Protein AF-A0A9W5Z5M9-F1 (afdb_monomer)

Radius of gyration: 17.27 Å; Cα contacts (8 Å, |Δi|>4): 155; chains: 1; bounding box: 42×31×43 Å

Secondary structure (DSSP, 8-state):
----EEEEEEEEEEEEETTS--EEEEEEEE---SS--SS-----GGG-EEEEEEEEE-TTS--TTS-EEE-TTS-EEEEEEEEEEEEEETTTTEEEEEE-

Solvent-accessible surface area (backbone atoms only — not comparable to full-atom values): 6440 Å² total; per-residue (Å²): 135,76,81,52,74,46,81,46,76,49,78,42,83,43,79,44,48,87,90,54,85,40,68,47,76,49,73,43,64,49,70,95,57,100,67,76,74,94,62,93,64,86,73,63,68,92,72,43,46,78,76,50,70,48,80,43,76,50,61,84,57,80,65,84,87,44,61,66,51,64,52,99,86,70,53,51,30,34,53,45,78,40,42,38,37,35,42,42,33,67,70,74,76,44,76,47,80,48,77,94

Foldseek 3Di:
DDWDKDKDKDKDKDKDFLPDFPKDKDWDWDADDPDDDPDPDPDDPVRTDTDDMDIDRCNPPPQVPFDWDADPVRTIIGIDMKMKMWMQTPVVNDIDIDID

Nearest PDB structures (foldseek):
  8egr-assembly1_J  TM=2.295E-01  e=8.061E+00  Staphylococcus phage Andhra

pLDDT: mean 78.03, std 9.41, range [46.47, 92.12]

Sequence (100 aa):
MYEESFNYTRRFELLHSSDQALIKTITVYSADRKTPPTSCEKADKSKLTPIDYVNLNLSPIPLDGHPHLTDAEGKTYYQIYVDVTTILCLKKGELNIECR

Mean predicted aligned error: 8.37 Å

Structure (mmCIF, N/CA/C/O backbone):
data_AF-A0A9W5Z5M9-F1
#
_entry.id   AF-A0A9W5Z5M9-F1
#
loop_
_atom_site.group_PDB
_atom_site.id
_atom_site.type_symbol
_atom_site.label_atom_id
_atom_site.label_alt_id
_atom_site.label_comp_id
_atom_site.label_asym_id
_atom_site.label_entity_id
_atom_site.label_seq_id
_atom_site.pdbx_PDB_ins_code
_atom_site.Cartn_x
_atom_site.Cartn_y
_atom_site.Cartn_z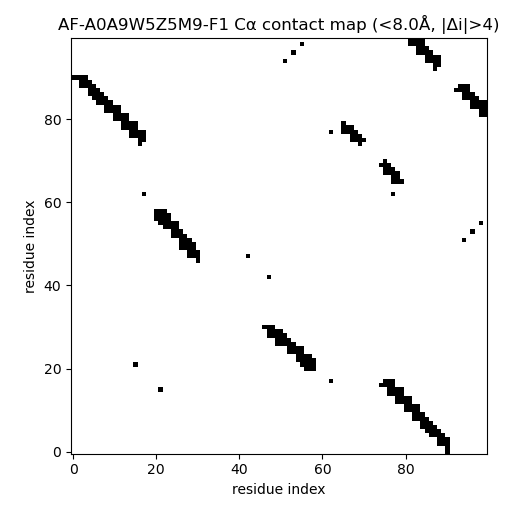
_atom_site.occupancy
_atom_site.B_iso_or_equiv
_atom_site.auth_seq_id
_atom_site.auth_comp_id
_atom_site.auth_asym_id
_atom_site.auth_atom_id
_atom_site.pdbx_PDB_model_num
ATOM 1 N N . MET A 1 1 ? 26.048 -13.900 -18.111 1.00 48.62 1 MET A N 1
ATOM 2 C CA . MET A 1 1 ? 24.673 -13.641 -17.631 1.00 48.62 1 MET A CA 1
ATOM 3 C C . MET A 1 1 ? 24.790 -12.716 -16.439 1.00 48.62 1 MET A C 1
ATOM 5 O O . MET A 1 1 ? 25.451 -13.102 -15.489 1.00 48.62 1 MET A O 1
ATOM 9 N N . TYR A 1 2 ? 24.251 -11.503 -16.527 1.00 46.47 2 TYR A N 1
ATOM 10 C CA . TYR A 1 2 ? 24.270 -10.541 -15.426 1.00 46.47 2 TYR A CA 1
ATOM 11 C C . TYR A 1 2 ? 23.025 -10.800 -14.568 1.00 46.47 2 TYR A C 1
ATOM 13 O O . TYR A 1 2 ? 21.904 -10.690 -15.062 1.00 46.47 2 TYR A O 1
ATOM 21 N N . GLU A 1 3 ? 23.221 -11.265 -13.339 1.00 61.72 3 GLU A N 1
ATOM 22 C CA . GLU A 1 3 ? 22.164 -11.386 -12.337 1.00 61.72 3 GLU A CA 1
ATOM 23 C C . GLU A 1 3 ? 22.341 -10.235 -11.367 1.00 61.72 3 GLU A C 1
ATOM 25 O O . GLU A 1 3 ? 23.236 -10.258 -10.530 1.00 61.72 3 GLU A O 1
ATOM 30 N N . GLU A 1 4 ? 21.516 -9.208 -11.523 1.00 70.38 4 GLU A N 1
ATOM 31 C CA . GLU A 1 4 ? 21.484 -8.096 -10.587 1.00 70.38 4 GLU A CA 1
ATOM 32 C C . GLU A 1 4 ? 20.076 -7.987 -10.013 1.00 70.38 4 GLU A C 1
ATOM 34 O O . GLU A 1 4 ? 19.075 -8.014 -10.743 1.00 70.38 4 GLU A O 1
ATOM 39 N N . SER A 1 5 ? 20.022 -7.942 -8.685 1.00 79.06 5 SER A N 1
ATOM 40 C CA . SER A 1 5 ? 18.808 -7.765 -7.904 1.00 79.06 5 SER A CA 1
ATOM 41 C C . SER A 1 5 ? 18.908 -6.460 -7.137 1.00 79.06 5 SER A C 1
ATOM 43 O O . SER A 1 5 ? 19.868 -6.256 -6.389 1.00 79.06 5 SER A O 1
ATOM 45 N N . PHE A 1 6 ? 17.899 -5.612 -7.278 1.00 80.38 6 PHE A N 1
ATOM 46 C CA . PHE A 1 6 ? 17.831 -4.348 -6.559 1.00 80.38 6 PHE A CA 1
ATOM 47 C C . PHE A 1 6 ? 16.724 -4.398 -5.518 1.00 80.38 6 PHE A C 1
ATOM 49 O O . PHE A 1 6 ? 15.569 -4.658 -5.855 1.00 80.38 6 PHE A O 1
ATOM 56 N N . ASN A 1 7 ? 17.090 -4.120 -4.266 1.00 83.88 7 ASN A N 1
ATOM 57 C CA . ASN A 1 7 ? 16.158 -4.017 -3.152 1.00 83.88 7 ASN A CA 1
ATOM 58 C C . ASN A 1 7 ? 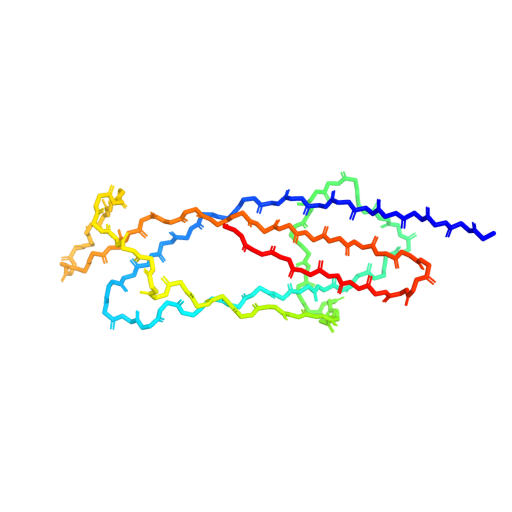15.820 -2.550 -2.902 1.00 83.88 7 ASN A C 1
ATOM 60 O O . ASN A 1 7 ? 16.705 -1.736 -2.632 1.00 83.88 7 ASN A O 1
ATOM 64 N N . TYR A 1 8 ? 14.533 -2.234 -2.947 1.00 82.56 8 TYR A N 1
ATOM 65 C CA . TYR A 1 8 ? 14.006 -0.916 -2.633 1.00 82.56 8 TYR A CA 1
ATOM 66 C C . TYR A 1 8 ? 13.045 -1.036 -1.464 1.00 82.56 8 TYR A C 1
ATOM 68 O O . TYR A 1 8 ? 12.053 -1.751 -1.563 1.00 82.56 8 TYR A O 1
ATOM 76 N N . THR A 1 9 ? 13.309 -0.313 -0.379 1.00 85.38 9 THR A N 1
ATOM 77 C CA . THR A 1 9 ? 12.389 -0.235 0.758 1.00 85.38 9 THR A CA 1
ATOM 78 C C . THR A 1 9 ? 11.915 1.195 0.933 1.00 85.38 9 THR A C 1
ATOM 80 O O . THR A 1 9 ? 12.714 2.134 0.935 1.00 85.38 9 THR A O 1
ATOM 83 N N . ARG A 1 10 ? 10.604 1.365 1.094 1.00 85.19 10 ARG A N 1
ATOM 84 C CA . ARG A 1 10 ? 9.997 2.656 1.400 1.00 85.19 10 ARG A CA 1
ATOM 85 C C . ARG A 1 10 ? 8.927 2.503 2.469 1.00 85.19 10 ARG A C 1
ATOM 87 O O . ARG A 1 10 ? 8.037 1.666 2.341 1.00 85.19 10 ARG A O 1
ATOM 94 N N . ARG A 1 11 ? 9.000 3.370 3.479 1.00 86.69 11 ARG A N 1
ATOM 95 C CA . ARG A 1 11 ? 7.967 3.517 4.502 1.00 86.69 11 ARG A CA 1
ATOM 96 C C . ARG A 1 11 ? 6.862 4.441 4.015 1.00 86.69 11 ARG A C 1
ATOM 98 O O . ARG A 1 11 ? 7.140 5.534 3.513 1.00 86.69 11 ARG A O 1
ATOM 105 N N . PHE A 1 12 ? 5.624 4.016 4.210 1.00 83.69 12 PHE A N 1
ATOM 106 C CA . PHE A 1 12 ? 4.432 4.823 4.008 1.00 83.69 12 PHE A CA 1
ATOM 107 C C . PHE A 1 12 ? 3.747 5.047 5.346 1.00 83.69 12 PHE A C 1
ATOM 109 O O . PHE A 1 12 ? 3.563 4.114 6.121 1.00 83.69 12 PHE A O 1
ATOM 116 N N . GLU A 1 13 ? 3.371 6.292 5.600 1.00 87.12 13 GLU A N 1
ATOM 117 C CA . GLU A 1 13 ? 2.497 6.652 6.706 1.00 87.12 13 GLU A CA 1
ATOM 118 C C . GLU A 1 13 ? 1.070 6.774 6.174 1.00 87.12 13 GLU A C 1
ATOM 120 O O . GLU A 1 13 ? 0.819 7.451 5.172 1.00 87.12 13 GLU A O 1
ATOM 125 N N . LEU A 1 14 ? 0.144 6.083 6.825 1.00 85.06 14 LEU A N 1
ATOM 126 C CA . LEU A 1 14 ? -1.255 6.004 6.442 1.00 85.06 14 LEU A CA 1
ATOM 127 C C . LEU A 1 14 ? -2.126 6.402 7.631 1.00 85.06 14 LEU A C 1
ATOM 129 O O . LEU A 1 14 ? -1.895 5.961 8.754 1.00 85.06 14 LEU A O 1
ATOM 133 N N . LEU A 1 15 ? -3.163 7.193 7.360 1.00 84.75 15 LEU A N 1
ATOM 134 C CA . LEU A 1 15 ? -4.245 7.462 8.303 1.00 84.75 15 LEU A CA 1
ATOM 135 C C . LEU A 1 15 ? -5.454 6.603 7.932 1.00 84.75 15 LEU A C 1
ATOM 137 O O . LEU A 1 15 ? -5.859 6.559 6.762 1.00 84.75 15 LEU A O 1
ATOM 141 N N . HIS A 1 16 ? -6.022 5.911 8.916 1.00 79.62 16 HIS A N 1
ATOM 142 C CA . HIS A 1 16 ? -7.134 4.990 8.706 1.00 79.62 16 HIS A CA 1
ATOM 143 C C . HIS A 1 16 ? -8.224 5.120 9.761 1.00 79.62 16 HIS A C 1
ATOM 145 O O . HIS A 1 16 ? -7.923 5.142 10.946 1.00 79.62 16 HIS A O 1
ATOM 151 N N . SER A 1 17 ? -9.486 5.126 9.340 1.00 76.81 17 SER A N 1
ATOM 152 C CA . SER A 1 17 ? -10.631 5.101 10.244 1.00 76.81 17 SER A CA 1
ATOM 153 C C . SER A 1 17 ? -11.161 3.687 10.471 1.00 76.81 17 SER A C 1
ATOM 155 O O . SER A 1 17 ? -11.342 2.934 9.520 1.00 76.81 17 SER A O 1
ATOM 157 N N . SER A 1 18 ? -11.459 3.344 11.726 1.00 70.25 18 SER A N 1
ATOM 158 C CA . SER A 1 18 ? -11.853 1.990 12.159 1.00 70.25 18 SER A CA 1
ATOM 159 C C . SER A 1 18 ? -13.183 1.472 11.590 1.00 70.25 18 SER A C 1
ATOM 161 O O . SER A 1 18 ? -13.522 0.307 11.782 1.00 70.25 18 SER A O 1
ATOM 163 N N . ASP A 1 19 ? -13.945 2.314 10.892 1.00 72.38 19 ASP A N 1
ATOM 164 C CA . ASP A 1 19 ? -15.262 2.019 10.324 1.00 72.38 19 ASP A CA 1
ATOM 165 C C . ASP A 1 19 ? -15.214 1.341 8.939 1.00 72.38 19 ASP A C 1
ATOM 167 O O . ASP A 1 19 ? -16.263 1.008 8.384 1.00 72.38 19 ASP A O 1
ATOM 171 N N . GLN A 1 20 ? -14.028 1.124 8.357 1.00 67.50 20 GLN A N 1
ATOM 172 C CA . GLN A 1 20 ? -13.874 0.577 7.003 1.00 67.50 20 GLN A CA 1
ATOM 173 C C . GLN A 1 20 ? -12.866 -0.575 6.945 1.00 67.50 20 GLN A C 1
ATOM 175 O O . GLN A 1 20 ? -11.872 -0.586 7.661 1.00 67.50 20 GLN A O 1
ATOM 180 N N . ALA A 1 21 ? -13.078 -1.528 6.029 1.00 71.44 21 ALA A N 1
ATOM 181 C CA . ALA A 1 21 ? -12.053 -2.519 5.705 1.00 71.44 21 ALA A CA 1
ATOM 182 C C . ALA A 1 21 ? -10.787 -1.802 5.207 1.00 71.44 21 ALA A C 1
ATOM 184 O O . ALA A 1 21 ? -10.839 -1.011 4.259 1.00 71.44 21 ALA A O 1
ATOM 185 N N . LEU A 1 22 ? -9.641 -2.079 5.829 1.00 75.94 22 LEU A N 1
ATOM 186 C CA . LEU A 1 22 ? -8.389 -1.411 5.503 1.00 75.94 22 LEU A CA 1
ATOM 187 C C . LEU A 1 22 ? -7.678 -2.142 4.365 1.00 75.94 22 LEU A C 1
ATOM 189 O O . LEU A 1 22 ? -6.678 -2.829 4.566 1.00 75.94 22 LEU A O 1
ATOM 193 N N . ILE A 1 23 ? -8.209 -1.994 3.152 1.00 80.38 23 ILE A N 1
ATOM 194 C CA . ILE A 1 23 ? -7.546 -2.461 1.934 1.00 80.38 23 ILE A CA 1
ATOM 195 C C . ILE A 1 23 ? -6.864 -1.267 1.266 1.00 80.38 23 ILE A C 1
ATOM 197 O O . ILE A 1 23 ? -7.518 -0.296 0.881 1.00 80.38 23 ILE A O 1
ATOM 201 N N . LYS A 1 24 ? -5.538 -1.319 1.138 1.00 78.19 24 LYS A N 1
ATOM 202 C CA . LYS A 1 24 ? -4.741 -0.289 0.461 1.00 78.19 24 LYS A CA 1
ATOM 203 C C . LYS A 1 24 ? -4.026 -0.893 -0.736 1.00 78.19 24 LYS A C 1
ATOM 205 O O . LYS A 1 24 ? -3.331 -1.893 -0.605 1.00 78.19 24 LYS A O 1
ATOM 210 N N . THR A 1 25 ? -4.186 -0.274 -1.898 1.00 82.75 25 THR A N 1
ATOM 211 C CA . THR A 1 25 ? -3.512 -0.702 -3.126 1.00 82.75 25 THR A CA 1
ATOM 212 C C . THR A 1 25 ? -2.241 0.103 -3.326 1.00 82.75 25 THR A C 1
ATOM 214 O O . THR A 1 25 ? -2.265 1.336 -3.313 1.00 82.75 25 THR A O 1
ATOM 217 N N . ILE A 1 26 ? -1.138 -0.600 -3.551 1.00 79.62 26 ILE A N 1
ATOM 218 C CA . ILE A 1 26 ? 0.130 -0.016 -3.968 1.00 79.62 26 ILE A CA 1
ATOM 219 C C . ILE A 1 26 ? 0.372 -0.446 -5.402 1.00 79.62 26 ILE A C 1
ATOM 221 O O . ILE A 1 26 ? 0.460 -1.633 -5.691 1.00 79.62 26 ILE A O 1
ATOM 225 N N . THR A 1 27 ? 0.458 0.527 -6.302 1.00 81.75 27 THR A N 1
ATOM 226 C CA . THR A 1 27 ? 0.682 0.291 -7.730 1.00 81.75 27 THR A CA 1
ATOM 227 C C . THR A 1 27 ? 2.088 0.724 -8.098 1.00 81.75 27 THR A C 1
ATOM 229 O O . THR A 1 27 ? 2.503 1.842 -7.776 1.00 81.75 27 THR A O 1
ATOM 232 N N . VAL A 1 28 ? 2.803 -0.147 -8.798 1.00 78.44 28 VAL A N 1
ATOM 233 C CA . VAL A 1 28 ? 4.104 0.149 -9.383 1.00 78.44 28 VAL A CA 1
ATOM 234 C C . VAL A 1 28 ? 3.902 0.593 -10.819 1.00 78.44 28 VAL A C 1
ATOM 236 O O . VAL A 1 28 ? 3.151 -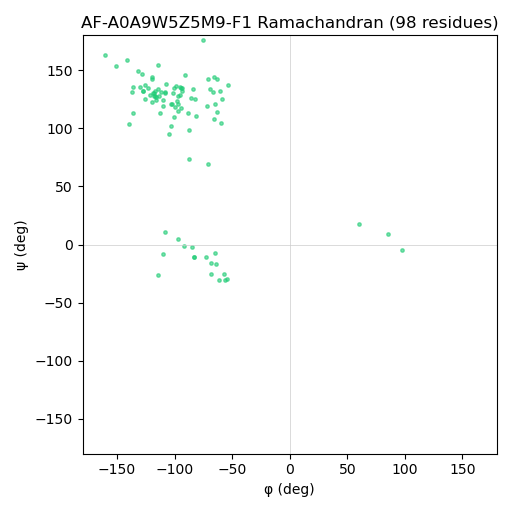0.011 -11.587 1.00 78.44 28 VAL A O 1
ATOM 239 N N . TYR A 1 29 ? 4.593 1.667 -11.176 1.00 80.25 29 TYR A N 1
ATOM 240 C CA . TYR A 1 29 ? 4.545 2.241 -12.505 1.00 80.25 29 TYR A CA 1
ATOM 241 C C . TYR A 1 29 ? 5.929 2.223 -13.139 1.00 80.25 29 TYR A C 1
ATOM 243 O O . TYR A 1 29 ? 6.920 2.510 -12.464 1.00 80.25 29 TYR A O 1
ATOM 251 N N . SER A 1 30 ? 5.983 1.965 -14.443 1.00 76.88 30 SER A N 1
ATOM 252 C CA . SER A 1 30 ? 7.157 2.251 -15.260 1.00 76.88 30 SER A CA 1
ATOM 253 C C . SER A 1 30 ? 7.068 3.658 -15.851 1.00 76.88 30 SER A C 1
ATOM 255 O O . SER A 1 30 ? 5.987 4.178 -16.158 1.00 76.88 30 SER A O 1
ATOM 257 N N . ALA A 1 31 ? 8.232 4.289 -15.986 1.00 75.31 31 ALA A N 1
ATOM 258 C CA . ALA A 1 31 ? 8.385 5.592 -16.612 1.00 75.31 31 ALA A CA 1
ATOM 259 C C . ALA A 1 31 ? 9.649 5.596 -17.471 1.00 75.31 31 ALA A C 1
ATOM 261 O O . ALA A 1 31 ? 10.756 5.736 -16.948 1.00 75.31 31 ALA A O 1
ATOM 262 N N . ASP A 1 32 ? 9.485 5.502 -18.786 1.00 74.69 32 ASP A N 1
ATOM 263 C CA . ASP A 1 32 ? 10.605 5.640 -19.710 1.00 74.69 32 ASP A CA 1
ATOM 264 C C . ASP A 1 32 ? 10.899 7.124 -19.926 1.00 74.69 32 ASP A C 1
ATOM 266 O O . ASP A 1 32 ? 10.117 7.868 -20.524 1.00 74.69 32 ASP A O 1
ATOM 270 N N . ARG A 1 33 ? 12.040 7.587 -19.412 1.00 70.56 33 ARG A N 1
ATOM 271 C CA . ARG A 1 33 ? 12.498 8.967 -19.597 1.00 70.56 33 ARG A CA 1
ATOM 272 C C . ARG A 1 33 ? 13.805 8.971 -20.377 1.00 70.56 33 ARG A C 1
ATOM 274 O O . ARG A 1 33 ? 14.770 8.340 -19.967 1.00 70.56 33 ARG A O 1
ATOM 281 N N . LYS A 1 34 ? 13.863 9.761 -21.460 1.00 74.44 34 LYS A N 1
ATOM 282 C CA . LYS A 1 34 ? 15.110 10.007 -22.217 1.00 74.44 34 LYS A CA 1
ATOM 283 C C . LYS A 1 34 ? 16.231 10.567 -21.338 1.00 74.44 34 LYS A C 1
ATOM 285 O O . LYS A 1 34 ? 17.401 10.321 -21.606 1.00 74.44 34 LYS A O 1
ATOM 290 N N . THR A 1 35 ? 15.871 11.320 -20.302 1.00 76.69 35 THR A N 1
ATOM 291 C CA . THR A 1 35 ? 16.802 11.815 -19.290 1.00 76.69 35 THR A CA 1
ATOM 292 C C . THR A 1 35 ? 16.155 11.615 -17.922 1.00 76.69 35 THR A C 1
ATOM 294 O O . THR A 1 35 ? 15.108 12.218 -17.660 1.00 76.69 35 THR A O 1
ATOM 297 N N . PRO A 1 36 ? 16.699 10.734 -17.067 1.00 68.44 36 PRO A N 1
ATOM 298 C CA . PRO A 1 36 ? 16.139 10.500 -15.746 1.00 68.44 36 PRO A CA 1
ATOM 299 C C . PRO A 1 36 ? 16.351 11.742 -14.862 1.00 68.44 36 PRO A C 1
ATOM 301 O O . PRO A 1 36 ? 17.448 12.305 -14.862 1.00 68.44 36 PRO A O 1
ATOM 304 N N . PRO A 1 37 ? 15.325 12.203 -14.124 1.00 66.44 37 PRO A N 1
ATOM 305 C CA . PRO A 1 37 ? 15.498 13.275 -13.153 1.00 66.44 37 PRO A CA 1
ATOM 306 C C . PRO A 1 37 ? 16.407 12.791 -12.019 1.00 66.44 37 PRO A C 1
ATOM 308 O O . PRO A 1 37 ? 16.345 11.635 -11.603 1.00 66.44 37 PRO A O 1
ATOM 311 N N . THR A 1 38 ? 17.236 13.685 -11.491 1.00 62.34 38 THR A N 1
ATOM 312 C CA . THR A 1 38 ? 18.100 13.401 -10.334 1.00 62.34 38 THR A CA 1
ATOM 313 C C . THR A 1 38 ? 17.376 13.563 -8.996 1.00 62.34 38 THR A C 1
ATOM 315 O O . THR A 1 38 ? 17.904 13.160 -7.963 1.00 62.34 38 THR A O 1
ATOM 318 N N . SER A 1 39 ? 16.166 14.130 -8.993 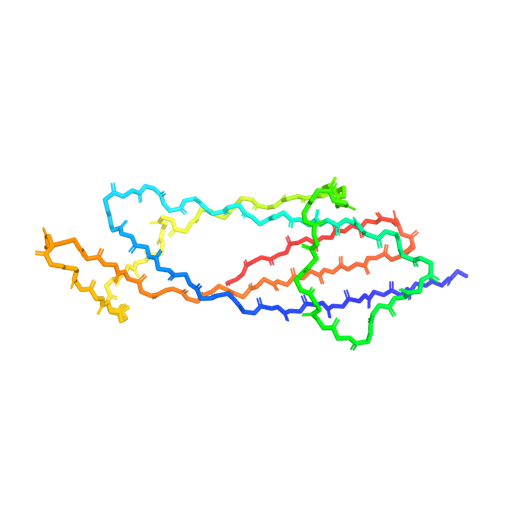1.00 60.44 39 SER A N 1
ATOM 319 C CA . SER A 1 39 ? 15.329 14.296 -7.806 1.00 60.44 39 SER A CA 1
ATOM 320 C C . SER A 1 39 ? 14.053 13.455 -7.900 1.00 60.44 39 SER A C 1
ATOM 322 O O . SER A 1 39 ? 13.558 13.138 -8.985 1.00 60.44 39 SER A O 1
ATOM 324 N N . CYS A 1 40 ? 13.499 13.097 -6.737 1.00 55.94 40 CYS A N 1
ATOM 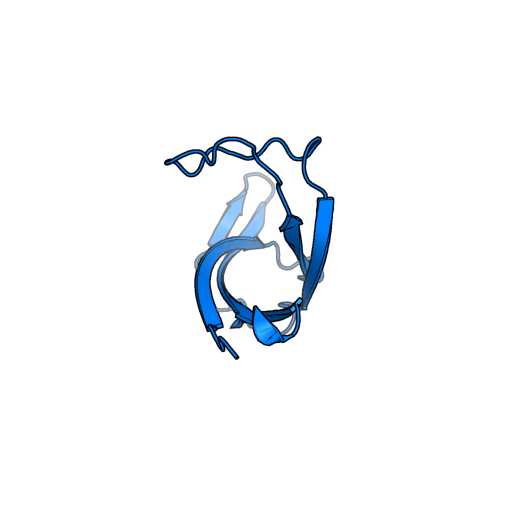325 C CA . CYS A 1 40 ? 12.172 12.491 -6.623 1.00 55.94 40 CYS A CA 1
ATOM 326 C C . CYS A 1 40 ? 11.085 13.532 -6.938 1.00 55.94 40 CYS A C 1
ATOM 328 O O . CYS A 1 40 ? 10.351 13.972 -6.053 1.00 55.94 40 CYS A O 1
ATOM 330 N N . GLU A 1 41 ? 10.984 13.961 -8.192 1.00 62.38 41 GLU A N 1
ATOM 331 C CA . GLU A 1 41 ? 9.843 14.749 -8.643 1.00 62.38 41 GLU A CA 1
ATOM 332 C C . GLU A 1 41 ? 8.573 13.904 -8.526 1.00 62.38 41 GLU A C 1
ATOM 334 O O . GLU A 1 41 ? 8.577 12.701 -8.809 1.00 62.38 41 GLU A O 1
ATOM 339 N N . LYS A 1 42 ? 7.458 14.531 -8.133 1.00 60.69 42 LYS A N 1
ATOM 340 C CA . LYS A 1 42 ? 6.145 13.890 -8.237 1.00 60.69 42 LYS A CA 1
ATOM 341 C C . LYS A 1 42 ? 5.916 13.563 -9.711 1.00 60.69 42 LYS A C 1
ATOM 343 O O . LYS A 1 42 ? 5.669 14.458 -10.514 1.00 60.69 42 LYS A O 1
ATOM 348 N N . ALA A 1 43 ? 6.054 12.290 -10.068 1.00 65.88 43 ALA A N 1
ATOM 349 C CA . ALA A 1 43 ? 5.817 11.844 -11.426 1.00 65.88 43 ALA A CA 1
ATOM 350 C C . ALA A 1 43 ? 4.362 12.142 -11.811 1.00 65.88 43 ALA A C 1
ATOM 352 O O . ALA A 1 43 ? 3.431 11.855 -11.055 1.00 65.88 43 ALA A O 1
ATOM 353 N N . ASP A 1 44 ? 4.183 12.740 -12.984 1.00 71.81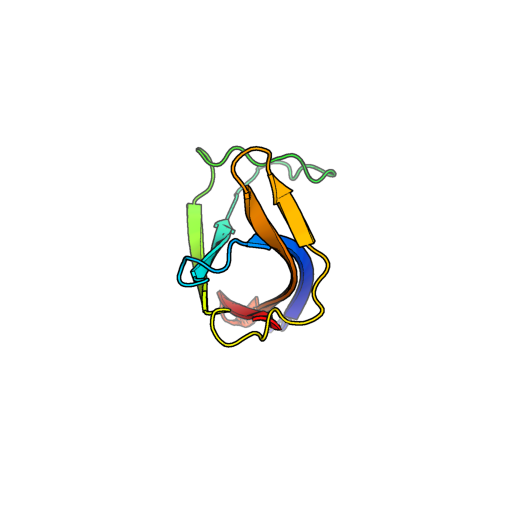 44 ASP A N 1
ATOM 354 C CA . ASP A 1 44 ? 2.868 12.968 -13.566 1.00 71.81 44 ASP A CA 1
ATOM 355 C C . ASP A 1 44 ? 2.230 11.614 -13.890 1.00 71.81 44 ASP A C 1
ATOM 357 O O . ASP A 1 44 ? 2.660 10.926 -14.817 1.00 71.81 44 ASP A O 1
ATOM 361 N N . LYS A 1 45 ? 1.214 11.229 -13.108 1.00 70.12 45 LYS A N 1
ATOM 362 C CA . LYS A 1 45 ? 0.529 9.935 -13.230 1.00 70.12 45 LYS A CA 1
ATOM 363 C C . LYS A 1 45 ? -0.054 9.696 -14.622 1.00 70.12 45 LYS A C 1
ATOM 365 O O . LYS A 1 45 ? -0.190 8.543 -15.009 1.00 70.12 45 LYS A O 1
ATOM 370 N N . SER A 1 46 ? -0.364 10.750 -15.381 1.00 76.88 46 SER A N 1
ATOM 371 C CA . SER A 1 46 ? -0.889 10.615 -16.747 1.00 76.88 46 SER A CA 1
ATOM 372 C C . SER A 1 46 ? 0.140 10.068 -17.746 1.00 76.88 46 SER A C 1
ATOM 374 O O . SER A 1 46 ? -0.230 9.617 -18.826 1.00 76.88 46 SER A O 1
ATOM 376 N N . LYS A 1 47 ? 1.428 10.084 -17.382 1.00 75.56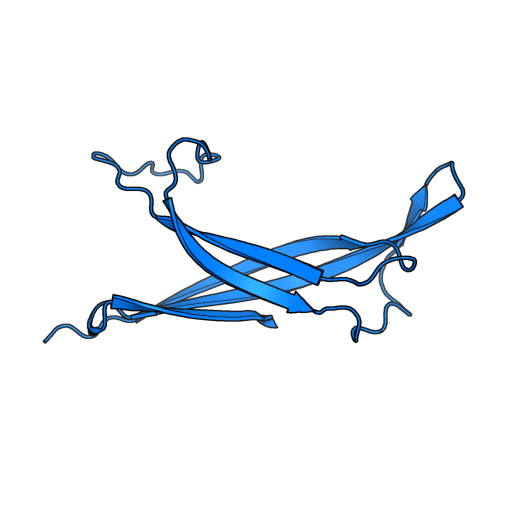 47 LYS A N 1
ATOM 377 C CA . LYS A 1 47 ? 2.555 9.636 -18.216 1.00 75.56 47 LYS A CA 1
ATOM 378 C C . LYS A 1 47 ? 3.170 8.325 -17.728 1.00 75.56 47 LYS A C 1
ATOM 380 O O . LYS A 1 47 ? 4.263 7.964 -18.155 1.00 75.56 47 LYS A O 1
ATOM 385 N N . LEU A 1 48 ? 2.508 7.658 -16.788 1.00 81.00 48 LEU A N 1
ATOM 386 C CA . LEU A 1 48 ? 2.981 6.442 -16.147 1.00 81.00 48 LEU A CA 1
ATOM 387 C C . LEU A 1 48 ? 2.178 5.241 -16.638 1.00 81.00 48 LEU A C 1
ATOM 389 O O . LEU A 1 48 ? 0.954 5.311 -16.718 1.00 81.00 48 LEU A O 1
ATOM 393 N N . THR A 1 49 ? 2.861 4.127 -16.901 1.00 81.00 49 THR A N 1
ATOM 394 C CA . THR A 1 49 ? 2.192 2.861 -17.227 1.00 81.00 49 THR A CA 1
ATOM 395 C C . THR A 1 49 ? 2.229 1.958 -15.997 1.00 81.00 49 THR A C 1
ATOM 397 O O . THR A 1 49 ? 3.322 1.695 -15.492 1.00 81.00 49 THR A O 1
ATOM 400 N N . PRO A 1 50 ? 1.081 1.510 -15.456 1.00 82.69 50 PRO A N 1
ATOM 401 C CA . PRO A 1 50 ? 1.077 0.557 -14.354 1.00 82.69 50 PRO A CA 1
ATOM 402 C C . PRO A 1 50 ? 1.630 -0.782 -14.847 1.00 82.69 50 PRO A C 1
ATOM 404 O O . PRO A 1 50 ? 1.215 -1.272 -15.896 1.00 82.69 50 PRO A O 1
ATOM 407 N N . ILE A 1 51 ? 2.567 -1.356 -14.098 1.00 83.44 51 ILE A N 1
ATOM 408 C CA . ILE A 1 51 ? 3.205 -2.634 -14.447 1.00 83.44 51 ILE A CA 1
ATOM 409 C C . ILE A 1 51 ? 2.887 -3.743 -13.450 1.00 83.44 51 ILE A C 1
ATOM 411 O O . ILE A 1 51 ? 2.900 -4.908 -13.828 1.00 83.44 51 ILE A O 1
ATOM 415 N N . ASP A 1 52 ? 2.590 -3.385 -12.201 1.00 82.25 52 ASP A N 1
ATOM 416 C CA . ASP A 1 52 ? 2.247 -4.335 -11.149 1.00 82.25 52 ASP A CA 1
ATOM 417 C C . ASP A 1 52 ? 1.502 -3.627 -10.009 1.00 82.25 52 ASP A C 1
ATOM 419 O O . ASP A 1 52 ? 1.536 -2.395 -9.893 1.00 82.25 52 ASP A O 1
ATOM 423 N N . TYR A 1 53 ? 0.825 -4.384 -9.153 1.00 83.50 53 TYR A N 1
ATOM 424 C CA . TYR A 1 53 ? 0.219 -3.865 -7.937 1.00 83.50 53 TYR A CA 1
ATOM 425 C C . TYR A 1 53 ? 0.137 -4.926 -6.841 1.00 83.50 53 TYR A C 1
ATOM 427 O O . TYR A 1 53 ? -0.012 -6.117 -7.095 1.00 83.50 53 TYR A O 1
ATOM 435 N N . VAL A 1 54 ? 0.130 -4.464 -5.594 1.00 83.56 54 VAL A N 1
ATOM 436 C CA . VAL A 1 54 ? -0.180 -5.289 -4.428 1.00 83.56 54 VAL A CA 1
ATOM 437 C C . VAL A 1 54 ? -1.346 -4.675 -3.662 1.00 83.56 54 VAL A C 1
ATOM 439 O O . VAL A 1 54 ? -1.404 -3.464 -3.435 1.00 83.56 54 VAL A O 1
ATOM 442 N N . ASN A 1 55 ? -2.300 -5.520 -3.276 1.00 85.88 55 ASN A N 1
ATOM 443 C CA . ASN A 1 55 ? -3.383 -5.145 -2.376 1.00 85.88 55 ASN A CA 1
ATOM 444 C C . ASN A 1 55 ? -3.020 -5.577 -0.961 1.00 85.88 55 ASN A C 1
ATOM 446 O O . ASN A 1 55 ? -2.834 -6.761 -0.691 1.00 85.88 55 ASN A O 1
ATOM 450 N N . LEU A 1 56 ? -2.957 -4.610 -0.057 1.00 81.75 56 LEU A N 1
ATOM 451 C CA . LEU A 1 56 ? -2.639 -4.820 1.343 1.00 81.75 56 LEU A CA 1
ATOM 452 C C . LEU A 1 56 ? -3.918 -4.816 2.148 1.00 81.75 56 LEU A C 1
ATOM 454 O O . LEU A 1 56 ? -4.551 -3.773 2.296 1.00 81.75 56 LEU A O 1
ATOM 458 N N . ASN A 1 57 ? -4.293 -5.985 2.658 1.00 84.69 57 ASN A N 1
ATOM 459 C CA . ASN A 1 57 ? -5.344 -6.091 3.653 1.00 84.69 57 ASN A CA 1
ATOM 460 C C . ASN A 1 57 ? -4.731 -5.914 5.042 1.00 84.69 57 ASN A C 1
ATOM 462 O O . ASN A 1 57 ? -4.181 -6.851 5.613 1.00 84.69 57 ASN A O 1
ATOM 466 N N . LEU A 1 58 ? -4.842 -4.705 5.572 1.00 79.69 58 LEU A N 1
ATOM 467 C CA . LEU A 1 58 ? -4.357 -4.347 6.899 1.00 79.69 58 LEU A CA 1
ATOM 468 C C . LEU A 1 58 ? -5.483 -4.406 7.948 1.00 79.69 58 LEU A C 1
ATOM 470 O O . LEU A 1 58 ? -5.254 -4.065 9.101 1.00 79.69 58 LEU A O 1
ATOM 474 N N . SER A 1 59 ? -6.692 -4.845 7.575 1.00 81.88 59 SER A N 1
ATOM 475 C CA . SER A 1 59 ? -7.809 -5.030 8.517 1.00 81.88 59 SER A CA 1
ATOM 476 C C . SER A 1 59 ? -7.474 -5.933 9.720 1.00 81.88 59 SER A C 1
ATOM 478 O O . SER A 1 59 ? -8.056 -5.720 10.778 1.00 81.88 59 SER A O 1
ATOM 480 N N . PRO A 1 60 ? -6.565 -6.930 9.612 1.00 81.56 60 PRO A N 1
ATOM 481 C CA . PRO A 1 60 ? -6.139 -7.722 10.766 1.00 81.56 60 PRO A CA 1
ATOM 482 C C . PRO A 1 60 ? -5.221 -6.986 11.752 1.00 81.56 60 PRO A C 1
ATOM 484 O O . PRO A 1 60 ? -4.943 -7.541 12.813 1.00 81.56 60 PRO A O 1
ATOM 487 N N . ILE A 1 61 ? -4.698 -5.800 11.412 1.00 79.75 61 ILE A N 1
ATOM 488 C CA . ILE A 1 61 ? -3.790 -5.064 12.297 1.00 79.75 61 ILE A CA 1
ATOM 489 C C . ILE A 1 61 ? -4.604 -4.509 13.473 1.00 79.75 61 ILE A C 1
ATOM 491 O O . ILE A 1 61 ? -5.513 -3.706 13.249 1.00 79.75 61 ILE A O 1
ATOM 495 N N . PRO A 1 62 ? -4.295 -4.904 14.722 1.00 81.81 62 PRO A N 1
ATOM 496 C CA . PRO A 1 62 ? -4.950 -4.330 15.885 1.00 81.81 62 PRO A CA 1
ATOM 497 C C . PRO A 1 62 ? -4.576 -2.850 15.984 1.00 81.81 62 PRO A C 1
ATOM 499 O O . PRO A 1 62 ? -3.403 -2.503 16.078 1.00 81.81 62 PRO A O 1
ATOM 502 N N . LEU A 1 63 ? -5.580 -1.976 15.951 1.00 83.00 63 LEU A N 1
ATOM 503 C CA . LEU A 1 63 ? -5.380 -0.524 16.024 1.00 83.00 63 LEU A CA 1
ATOM 504 C C . LEU A 1 63 ? -5.222 -0.025 17.468 1.00 83.00 63 LEU A C 1
ATOM 506 O O . LEU A 1 63 ? -4.840 1.124 17.698 1.00 83.00 63 LEU A O 1
ATOM 510 N N . ASP A 1 64 ? -5.494 -0.891 18.443 1.00 76.94 64 ASP A N 1
ATOM 511 C CA . ASP A 1 64 ? -5.383 -0.588 19.863 1.00 76.94 64 ASP A CA 1
ATOM 512 C C . ASP A 1 64 ? -3.924 -0.263 20.216 1.00 76.94 64 ASP A C 1
ATOM 514 O O . ASP A 1 64 ? -3.030 -1.101 20.114 1.00 76.94 64 ASP A O 1
ATOM 518 N N . GLY A 1 65 ? -3.674 0.986 20.612 1.00 79.31 65 GLY A N 1
ATOM 519 C CA . GLY A 1 65 ? -2.333 1.488 20.930 1.00 79.31 65 GLY A CA 1
ATOM 520 C C . GLY A 1 65 ? -1.644 2.257 19.799 1.00 79.31 65 GLY A C 1
ATOM 521 O O . GLY A 1 65 ? -0.589 2.847 20.034 1.00 79.31 65 GLY A O 1
ATOM 522 N N . HIS A 1 66 ? -2.240 2.330 18.605 1.00 87.00 66 HIS A N 1
ATOM 523 C CA . HIS A 1 66 ? -1.750 3.225 17.561 1.00 87.00 66 HIS A CA 1
ATOM 524 C C . HIS A 1 66 ? -2.029 4.698 17.919 1.00 87.00 66 HIS A C 1
ATOM 526 O O . HIS A 1 66 ? -3.105 5.017 18.448 1.00 87.00 66 HIS A O 1
ATOM 532 N N . PRO A 1 67 ? -1.098 5.625 17.606 1.00 91.94 67 PRO A N 1
ATOM 533 C CA . PRO A 1 67 ? -1.383 7.053 17.651 1.00 91.94 67 PRO A CA 1
ATOM 534 C C . PRO A 1 67 ? -2.620 7.358 16.812 1.00 91.94 67 PRO A C 1
ATOM 536 O O . PRO A 1 67 ? -2.772 6.829 15.710 1.00 91.94 67 PRO A O 1
ATOM 539 N N . HIS A 1 68 ? -3.506 8.201 17.327 1.00 91.50 68 HIS A N 1
ATOM 540 C CA . HIS A 1 68 ? -4.740 8.538 16.639 1.00 91.50 68 HIS A CA 1
ATOM 541 C C . HIS A 1 68 ? -5.084 10.011 16.802 1.00 91.50 68 HIS A C 1
ATOM 543 O O . HIS A 1 68 ? -4.629 10.688 17.725 1.00 91.50 68 HIS A O 1
ATOM 549 N N . LEU A 1 69 ? -5.903 10.493 15.879 1.00 91.94 69 LEU A N 1
ATOM 550 C CA . LEU A 1 69 ? -6.519 11.807 15.920 1.00 91.94 69 LEU A CA 1
ATOM 551 C C . LEU A 1 69 ? -8.018 11.644 15.710 1.00 91.94 69 LEU A C 1
ATOM 553 O O . LEU A 1 69 ? -8.451 10.763 14.970 1.00 91.94 69 LEU A O 1
ATOM 557 N N . THR A 1 70 ? -8.797 12.504 16.347 1.00 91.44 70 THR A N 1
ATOM 558 C CA . THR A 1 70 ? -10.243 12.567 16.148 1.00 91.44 70 THR A CA 1
ATOM 559 C C . THR A 1 70 ? -10.558 13.896 15.485 1.00 91.44 70 THR A C 1
ATOM 561 O O . THR A 1 70 ? -10.083 14.937 15.945 1.00 91.44 70 THR A O 1
ATOM 564 N N . ASP A 1 71 ? -11.292 13.862 14.376 1.00 90.06 71 ASP A N 1
ATOM 565 C CA . ASP A 1 71 ? -11.718 15.083 13.697 1.00 90.06 71 ASP A CA 1
ATOM 566 C C . ASP A 1 71 ? -12.865 15.787 14.445 1.00 90.06 71 ASP A C 1
ATOM 568 O O . ASP A 1 71 ? -13.377 15.311 15.462 1.00 90.06 71 ASP A O 1
ATOM 572 N N . ALA A 1 72 ? -13.263 16.961 13.952 1.00 92.12 72 ALA A N 1
ATOM 573 C CA . ALA A 1 72 ? -14.332 17.758 14.555 1.00 92.12 72 ALA A CA 1
ATOM 574 C C . ALA A 1 72 ? -15.712 17.069 14.511 1.00 92.12 72 ALA A C 1
ATOM 576 O O . ALA A 1 72 ? -16.616 17.465 15.243 1.00 92.12 72 ALA A O 1
ATOM 577 N N . GLU A 1 73 ? -15.869 16.047 13.668 1.00 91.06 73 GLU A N 1
ATOM 578 C CA . GLU A 1 73 ? -17.093 15.263 13.488 1.00 91.06 73 GLU A CA 1
ATOM 579 C C . GLU A 1 73 ? -17.111 14.025 14.405 1.00 91.06 73 GLU A C 1
ATOM 581 O O . GLU A 1 73 ? -18.091 13.282 14.434 1.00 91.06 73 GLU A O 1
ATOM 586 N N . GLY A 1 74 ? -16.050 13.821 15.196 1.00 88.44 74 GLY A N 1
ATOM 587 C CA . GLY A 1 74 ? -15.916 12.706 16.128 1.00 88.44 74 GLY A CA 1
ATOM 588 C C . GLY A 1 74 ? -15.359 11.432 15.493 1.00 88.44 74 GLY A C 1
ATOM 589 O O . GLY A 1 74 ? -15.349 10.388 16.146 1.00 88.44 74 GLY A O 1
ATOM 590 N N . LYS A 1 75 ? -14.882 11.483 14.244 1.00 88.81 75 LYS A N 1
ATOM 591 C CA . LYS A 1 75 ? -14.312 10.326 13.554 1.00 88.81 75 LYS A CA 1
ATOM 592 C C . LYS A 1 75 ? -12.831 10.175 13.891 1.00 88.81 75 LYS A C 1
ATOM 594 O O . LYS A 1 75 ? -12.034 11.101 13.738 1.00 88.81 75 LYS A O 1
ATOM 599 N N . THR A 1 76 ? -12.464 8.984 14.359 1.00 88.88 76 THR A N 1
ATOM 600 C CA . THR A 1 76 ? -11.095 8.654 14.771 1.00 88.88 76 THR A CA 1
ATOM 601 C C . THR A 1 76 ? -10.310 8.025 13.626 1.00 88.88 76 THR A C 1
ATOM 603 O O . THR A 1 76 ? -10.772 7.083 12.980 1.00 88.88 76 THR A O 1
ATOM 606 N N . TYR A 1 77 ? -9.097 8.528 13.410 1.00 88.00 77 TYR A N 1
ATOM 607 C CA . TYR A 1 77 ? -8.123 8.005 12.463 1.00 88.00 77 TYR A CA 1
ATOM 608 C C . TYR A 1 77 ? -6.878 7.546 13.210 1.00 88.00 77 TYR A C 1
ATOM 610 O O . TYR A 1 77 ? -6.305 8.305 13.987 1.00 88.00 77 TYR A O 1
ATOM 618 N N . TYR A 1 78 ? -6.436 6.332 12.925 1.00 89.31 78 TYR A N 1
ATOM 619 C CA . TYR A 1 78 ? -5.243 5.707 13.470 1.00 89.31 78 TYR A CA 1
ATOM 620 C C . TYR A 1 78 ? -4.090 5.838 12.477 1.00 89.31 78 TYR A C 1
ATOM 622 O O . TYR A 1 78 ? -4.265 5.640 11.270 1.00 89.31 78 TYR A O 1
ATOM 630 N N . GLN A 1 79 ? -2.912 6.173 12.993 1.00 88.94 79 GLN A N 1
ATOM 631 C CA . GLN A 1 79 ? -1.667 6.238 12.244 1.00 88.94 79 GLN A CA 1
ATOM 632 C C . GLN A 1 79 ? -1.057 4.840 12.131 1.00 88.94 79 GLN A C 1
ATOM 634 O O . GLN A 1 79 ? -0.798 4.166 13.130 1.00 88.94 79 GLN A O 1
ATOM 639 N N . ILE A 1 80 ? -0.791 4.418 10.900 1.00 86.56 80 ILE A N 1
ATOM 640 C CA . ILE A 1 80 ? -0.188 3.126 10.578 1.00 86.56 80 ILE A CA 1
ATOM 641 C C . ILE A 1 80 ? 1.019 3.380 9.685 1.00 86.56 80 ILE A C 1
ATOM 643 O O . ILE A 1 80 ? 0.933 4.113 8.698 1.00 86.56 80 ILE A O 1
ATOM 647 N N . TYR A 1 81 ? 2.139 2.749 10.021 1.00 87.06 81 TYR A N 1
ATOM 648 C CA . TYR A 1 81 ? 3.309 2.702 9.156 1.00 87.06 81 TYR A CA 1
ATOM 649 C C . TYR A 1 81 ? 3.349 1.361 8.435 1.00 87.06 81 TYR A C 1
ATOM 651 O O . TYR A 1 81 ? 3.141 0.325 9.058 1.00 87.06 81 TYR A O 1
ATOM 659 N N . VAL A 1 82 ? 3.618 1.396 7.134 1.00 84.31 82 VAL A N 1
ATOM 660 C CA . VAL A 1 82 ? 3.771 0.203 6.297 1.00 84.31 82 VAL A CA 1
ATOM 661 C C . VAL A 1 82 ? 5.109 0.286 5.585 1.00 84.31 82 VAL A C 1
ATOM 663 O O . VAL A 1 82 ? 5.371 1.273 4.889 1.00 84.31 82 VAL A O 1
ATOM 666 N N . ASP A 1 83 ? 5.940 -0.741 5.738 1.00 86.44 83 ASP A N 1
ATOM 667 C CA . ASP A 1 83 ? 7.203 -0.844 5.020 1.00 86.44 83 ASP A CA 1
ATOM 668 C C . ASP A 1 83 ? 7.011 -1.730 3.789 1.00 86.44 83 ASP A C 1
ATOM 670 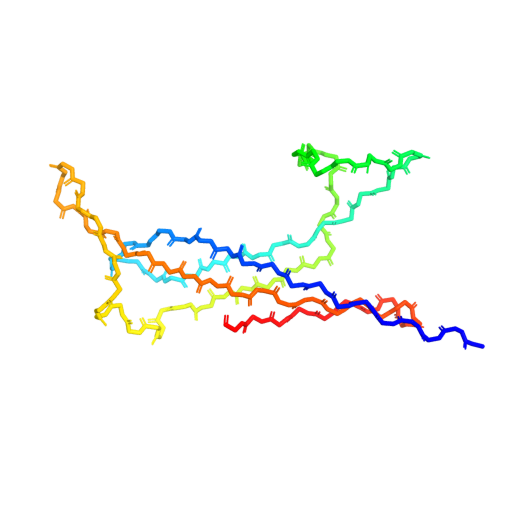O O . ASP A 1 83 ? 6.729 -2.927 3.864 1.00 86.44 83 ASP A O 1
ATOM 674 N N . VAL A 1 84 ? 7.167 -1.124 2.616 1.00 82.50 84 VAL A N 1
ATOM 675 C CA . VAL A 1 84 ? 7.030 -1.814 1.334 1.00 82.50 84 VAL A CA 1
ATOM 676 C C . VAL A 1 84 ? 8.417 -2.085 0.808 1.00 82.50 84 VAL A C 1
ATOM 678 O O . VAL A 1 84 ? 9.199 -1.153 0.605 1.00 82.50 84 VAL A O 1
ATOM 681 N N . THR A 1 85 ? 8.713 -3.358 0.587 1.00 84.44 85 THR A N 1
ATOM 682 C CA . THR A 1 85 ? 9.972 -3.807 0.009 1.00 84.44 85 THR A CA 1
ATOM 683 C C . THR A 1 85 ? 9.711 -4.373 -1.376 1.00 84.44 85 THR A C 1
ATOM 685 O O . THR A 1 85 ? 8.799 -5.161 -1.594 1.00 84.44 85 THR A O 1
ATOM 688 N N . THR A 1 86 ? 10.498 -3.949 -2.349 1.00 80.50 86 THR A N 1
ATOM 689 C CA . THR A 1 86 ? 10.376 -4.394 -3.732 1.00 80.50 86 THR A CA 1
ATOM 690 C C . THR A 1 86 ? 11.726 -4.882 -4.217 1.00 80.50 86 THR A C 1
ATOM 692 O O . THR A 1 86 ? 12.736 -4.202 -4.035 1.00 80.50 86 THR A O 1
ATOM 695 N N . ILE A 1 87 ? 11.726 -6.059 -4.834 1.00 82.69 87 ILE A N 1
ATOM 696 C CA . ILE A 1 87 ? 12.907 -6.702 -5.398 1.00 82.69 87 ILE A CA 1
ATOM 697 C C . ILE A 1 87 ? 12.739 -6.735 -6.914 1.00 82.69 87 ILE A C 1
ATOM 699 O O . ILE A 1 87 ? 11.858 -7.425 -7.433 1.00 82.69 87 ILE A O 1
ATOM 703 N N . LEU A 1 88 ? 13.579 -5.982 -7.625 1.00 80.50 88 LEU A N 1
ATOM 704 C CA . LEU A 1 88 ? 13.636 -6.009 -9.085 1.00 80.50 88 LEU A CA 1
ATOM 705 C C . LEU A 1 88 ? 14.725 -6.984 -9.539 1.00 80.50 88 LEU A C 1
ATOM 707 O O . LEU A 1 88 ? 15.906 -6.756 -9.272 1.00 80.50 88 LEU A O 1
ATOM 711 N N . CYS A 1 89 ? 14.330 -8.035 -10.259 1.00 78.12 89 CYS A N 1
ATOM 712 C CA . CYS A 1 89 ? 15.228 -9.058 -10.793 1.00 78.12 89 CYS A CA 1
ATOM 713 C C . CYS A 1 89 ? 15.416 -8.875 -12.307 1.00 78.12 89 CYS A C 1
ATOM 715 O O . CYS A 1 89 ? 14.643 -9.405 -13.111 1.00 78.12 89 CYS A O 1
ATOM 717 N N . LEU A 1 90 ? 16.484 -8.181 -12.723 1.00 68.44 90 LEU A N 1
ATOM 718 C CA . LEU A 1 90 ? 16.704 -7.828 -14.136 1.00 68.44 90 LEU A CA 1
ATOM 719 C C . LEU A 1 90 ? 16.854 -9.046 -15.062 1.00 68.44 90 LEU A C 1
ATOM 721 O O . LEU A 1 90 ? 16.453 -8.995 -16.221 1.00 68.44 90 LEU A O 1
ATOM 725 N N . LYS A 1 91 ? 17.380 -10.169 -14.555 1.00 70.12 91 LYS A N 1
ATOM 726 C CA . LYS A 1 91 ? 17.613 -11.382 -15.360 1.00 70.12 91 LYS A CA 1
ATOM 727 C C . LYS A 1 91 ? 16.325 -12.072 -15.824 1.00 70.12 91 LYS A C 1
ATOM 729 O O . LYS A 1 91 ? 16.352 -12.803 -16.810 1.00 70.12 91 LYS A O 1
ATOM 734 N N . LYS A 1 92 ? 15.227 -11.886 -15.089 1.00 61.22 92 LYS A N 1
ATOM 735 C CA . LYS A 1 92 ? 13.930 -12.518 -15.371 1.00 61.22 92 LYS A CA 1
ATOM 736 C C . LYS A 1 92 ? 12.875 -11.523 -15.854 1.00 61.22 92 LYS A C 1
ATOM 738 O O . LYS A 1 92 ? 11.795 -11.944 -16.244 1.00 61.22 92 LYS A O 1
ATOM 743 N N . GLY A 1 93 ? 13.171 -10.220 -15.810 1.00 63.84 93 GLY A N 1
ATOM 744 C CA . GLY A 1 93 ? 12.155 -9.180 -15.993 1.00 63.84 93 GLY A CA 1
ATOM 745 C C . GLY A 1 93 ? 11.040 -9.252 -14.942 1.00 63.84 93 GLY A C 1
ATOM 746 O O . GLY A 1 93 ? 9.967 -8.702 -15.156 1.00 63.84 93 GLY A O 1
ATOM 747 N N . GLU A 1 94 ? 11.281 -9.952 -13.829 1.00 66.50 94 GLU A N 1
ATOM 748 C CA . GLU A 1 94 ? 10.306 -10.178 -12.767 1.00 66.50 94 GLU A CA 1
ATOM 749 C C . GLU A 1 94 ? 10.472 -9.109 -11.685 1.00 66.50 94 GLU A C 1
ATOM 751 O O . GLU A 1 94 ? 11.587 -8.817 -11.231 1.00 66.50 94 GLU A O 1
ATOM 756 N N . LEU A 1 95 ? 9.344 -8.553 -11.255 1.00 72.06 95 LEU A N 1
ATOM 757 C CA . LEU A 1 95 ? 9.235 -7.676 -10.101 1.00 72.06 95 LEU A CA 1
ATOM 758 C C . LEU A 1 95 ? 8.521 -8.444 -8.990 1.00 72.06 95 LEU A C 1
ATOM 760 O O . LEU A 1 95 ? 7.476 -9.035 -9.233 1.00 72.06 95 LEU A O 1
ATOM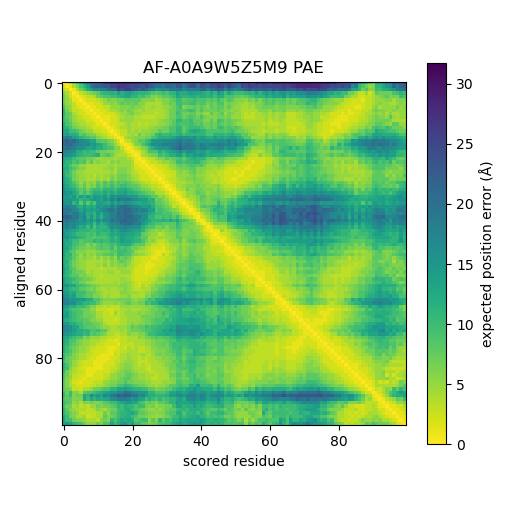 764 N N . ASN A 1 96 ? 9.084 -8.445 -7.783 1.00 76.06 96 ASN A N 1
ATOM 765 C CA . ASN A 1 96 ? 8.430 -9.020 -6.610 1.00 76.06 96 ASN A CA 1
ATOM 766 C C . ASN A 1 96 ? 8.217 -7.928 -5.563 1.00 76.06 96 ASN A C 1
ATOM 768 O O . ASN A 1 96 ? 9.153 -7.200 -5.225 1.00 76.06 96 ASN A O 1
ATOM 772 N N . ILE A 1 97 ? 6.995 -7.822 -5.045 1.00 74.88 97 ILE A N 1
ATOM 773 C CA . ILE A 1 97 ? 6.608 -6.823 -4.046 1.00 74.88 97 ILE A CA 1
ATOM 774 C C . ILE A 1 97 ? 6.217 -7.552 -2.758 1.00 74.88 97 ILE A C 1
ATOM 776 O O . ILE A 1 97 ? 5.333 -8.404 -2.760 1.00 74.88 97 ILE A O 1
ATOM 780 N N . GLU A 1 98 ? 6.865 -7.198 -1.655 1.00 76.12 98 GLU A N 1
ATOM 781 C CA . GLU A 1 98 ? 6.577 -7.681 -0.307 1.00 76.12 98 GLU A CA 1
ATOM 782 C C . GLU A 1 98 ? 6.209 -6.490 0.587 1.00 76.12 98 GLU A C 1
ATOM 784 O O . GLU A 1 98 ? 6.749 -5.391 0.449 1.00 76.12 98 GLU A O 1
ATOM 789 N N . CYS A 1 99 ? 5.276 -6.678 1.514 1.00 68.12 99 CYS A N 1
ATOM 790 C CA . CYS A 1 99 ? 4.876 -5.645 2.469 1.00 68.12 99 CYS A CA 1
ATOM 791 C C . CYS A 1 99 ? 4.905 -6.225 3.879 1.00 68.12 99 CYS A C 1
ATOM 793 O O . CYS A 1 99 ? 4.459 -7.356 4.079 1.00 68.12 99 CYS A O 1
ATOM 795 N N . ARG A 1 100 ? 5.459 -5.459 4.821 1.00 67.88 100 ARG A N 1
ATOM 796 C CA . ARG A 1 100 ? 5.632 -5.841 6.225 1.00 67.88 100 ARG A CA 1
ATOM 797 C C . ARG A 1 100 ? 5.092 -4.766 7.157 1.00 67.88 100 ARG A C 1
ATOM 799 O O . ARG A 1 100 ? 5.168 -3.567 6.792 1.00 67.88 100 ARG A O 1
#

Organism: NCBI:txid319629